Protein AF-A0A0M4FFK5-F1 (afdb_monomer_lite)

pLDDT: mean 81.31, std 15.62, range [36.91, 95.44]

Sequence (72 aa):
MKQKITISHWEETCEDDSCFEYGTSISLNGKELIREASIKTAIETLVKELGIEAEIEEICEELKCITYKKNK

Foldseek 3Di:
DDKDKDKDKDWDQPPVSQFIFIQIWIDIPNHTQDTDSQPQVRVVSVCVVVVHDDDDDDDDPPPPSPGDGDDD

Radius of gyration: 14.25 Å; chains: 1; bounding box: 30×24×40 Å

Organism: NCBI:txid1441095

Structure (mmCIF, N/CA/C/O backbone):
data_AF-A0A0M4FFK5-F1
#
_entry.id   AF-A0A0M4FFK5-F1
#
loop_
_atom_site.group_PDB
_atom_site.id
_atom_site.type_symbol
_atom_site.label_atom_id
_atom_site.label_alt_id
_atom_site.label_comp_id
_atom_site.label_asym_id
_atom_site.label_entity_id
_atom_site.label_seq_id
_atom_site.pdbx_PDB_ins_code
_atom_site.Cartn_x
_atom_site.Cartn_y
_atom_site.Cartn_z
_atom_site.occupancy
_atom_site.B_iso_or_equiv
_atom_site.auth_seq_id
_atom_site.auth_comp_id
_atom_site.auth_asym_id
_atom_site.auth_atom_id
_atom_site.pdbx_PDB_model_num
ATOM 1 N N . MET A 1 1 ? -11.225 -7.557 16.610 1.00 78.56 1 MET A N 1
ATOM 2 C CA . MET A 1 1 ? -10.895 -8.597 15.607 1.00 78.56 1 MET A CA 1
ATOM 3 C C . MET A 1 1 ? -9.480 -8.335 15.113 1.00 78.56 1 MET A C 1
ATOM 5 O O . MET A 1 1 ? -9.165 -7.173 14.893 1.00 78.56 1 MET A O 1
ATOM 9 N N . LYS A 1 2 ? -8.610 -9.348 15.005 1.00 87.12 2 LYS A N 1
ATOM 10 C CA . LYS A 1 2 ? -7.246 -9.148 14.488 1.00 87.12 2 LYS A CA 1
ATOM 11 C C . LYS A 1 2 ? -7.295 -9.133 12.961 1.00 87.12 2 LYS A C 1
ATOM 13 O O . LYS A 1 2 ? -7.770 -10.096 12.371 1.00 87.12 2 LYS A O 1
ATOM 18 N N . GLN A 1 3 ? -6.818 -8.054 12.353 1.00 92.19 3 GLN A N 1
ATOM 19 C CA . GLN A 1 3 ? -6.707 -7.930 10.902 1.00 92.19 3 GLN A CA 1
ATOM 20 C C . GLN A 1 3 ? -5.384 -8.546 10.433 1.00 92.19 3 GLN A C 1
ATOM 22 O O . GLN A 1 3 ? -4.362 -8.394 11.109 1.00 92.19 3 GLN A O 1
ATOM 27 N N . LYS A 1 4 ? -5.387 -9.246 9.295 1.00 94.69 4 LYS A N 1
ATOM 28 C CA . LYS A 1 4 ? -4.158 -9.710 8.640 1.00 94.69 4 LYS A CA 1
ATOM 29 C C . LYS A 1 4 ? -3.830 -8.770 7.489 1.00 94.69 4 LYS A C 1
ATOM 31 O O . LYS A 1 4 ? -4.512 -8.789 6.470 1.00 94.69 4 LYS A O 1
ATOM 36 N N . ILE A 1 5 ? -2.767 -7.996 7.654 1.00 94.56 5 ILE A N 1
ATOM 37 C CA . ILE A 1 5 ? -2.237 -7.095 6.631 1.00 94.56 5 ILE A CA 1
ATOM 38 C C . ILE A 1 5 ? -1.025 -7.786 6.009 1.00 94.56 5 ILE A C 1
ATOM 40 O O . ILE A 1 5 ? -0.177 -8.317 6.724 1.00 94.56 5 ILE A O 1
ATOM 44 N N . THR A 1 6 ? -0.971 -7.852 4.686 1.00 94.94 6 THR A N 1
ATOM 45 C CA . THR A 1 6 ? 0.172 -8.378 3.932 1.00 94.94 6 THR A CA 1
ATOM 46 C C . THR A 1 6 ? 0.658 -7.287 2.998 1.00 94.94 6 THR A C 1
ATOM 48 O O . THR A 1 6 ? -0.135 -6.757 2.226 1.00 94.94 6 THR A O 1
ATOM 51 N N . ILE A 1 7 ? 1.938 -6.947 3.111 1.00 91.12 7 ILE A N 1
ATOM 52 C CA . ILE A 1 7 ? 2.619 -5.970 2.266 1.00 91.12 7 ILE A CA 1
ATOM 53 C C . ILE A 1 7 ? 3.565 -6.767 1.373 1.00 91.12 7 ILE A C 1
ATOM 55 O O . ILE A 1 7 ? 4.344 -7.584 1.868 1.00 91.12 7 ILE A O 1
ATOM 59 N N . SER A 1 8 ? 3.459 -6.576 0.066 1.00 90.38 8 SER A N 1
ATOM 60 C CA . SER A 1 8 ? 4.301 -7.235 -0.929 1.00 90.38 8 SER A CA 1
ATOM 61 C C . SER A 1 8 ? 4.935 -6.184 -1.819 1.00 90.38 8 SER A C 1
ATOM 63 O O . SER A 1 8 ? 4.277 -5.221 -2.193 1.00 90.38 8 SER A O 1
ATOM 65 N N . HIS A 1 9 ? 6.201 -6.378 -2.164 1.00 87.94 9 HIS A N 1
ATOM 66 C CA . HIS A 1 9 ? 6.891 -5.529 -3.125 1.00 87.94 9 HIS A CA 1
ATOM 67 C C . HIS A 1 9 ? 6.873 -6.210 -4.485 1.00 87.94 9 HIS A C 1
ATOM 69 O O . HIS A 1 9 ? 6.986 -7.435 -4.569 1.00 87.94 9 HIS A O 1
ATOM 75 N N . TRP A 1 10 ? 6.700 -5.419 -5.533 1.00 87.31 10 TRP A N 1
ATOM 76 C CA . TRP A 1 10 ? 6.752 -5.890 -6.907 1.00 87.31 10 TRP A CA 1
ATOM 77 C C . TRP A 1 10 ? 7.696 -5.006 -7.702 1.00 87.31 10 TRP A C 1
ATOM 79 O O . TRP A 1 10 ? 7.862 -3.824 -7.406 1.00 87.31 10 TRP A O 1
ATOM 89 N N . GLU A 1 11 ? 8.295 -5.616 -8.710 1.00 86.81 11 GLU A N 1
ATOM 90 C CA . GLU A 1 11 ? 9.140 -4.969 -9.697 1.00 86.81 11 GLU A CA 1
ATOM 91 C C . GLU A 1 11 ? 8.653 -5.438 -11.066 1.00 86.81 11 GLU A C 1
ATOM 93 O O . GLU A 1 11 ? 8.299 -6.609 -11.237 1.00 86.81 11 GLU A O 1
ATOM 98 N N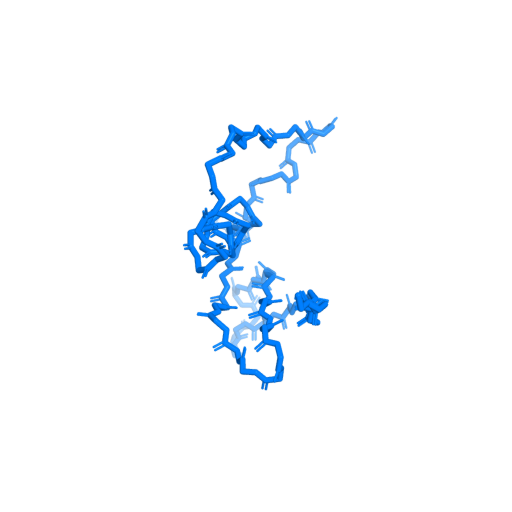 . GLU A 1 12 ? 8.577 -4.521 -12.018 1.00 82.62 12 GLU A N 1
ATOM 99 C CA . GLU A 1 12 ? 8.103 -4.780 -13.370 1.00 82.62 12 GLU A CA 1
ATOM 100 C C . GLU A 1 12 ? 9.025 -4.077 -14.363 1.00 82.62 12 GLU A C 1
ATOM 102 O O . GLU A 1 12 ? 9.249 -2.868 -14.292 1.00 82.62 12 GLU A O 1
ATOM 107 N N . THR A 1 13 ? 9.580 -4.852 -15.289 1.00 83.44 13 THR A N 1
ATOM 108 C CA . THR A 1 13 ? 10.356 -4.327 -16.412 1.00 83.44 13 THR A CA 1
ATOM 109 C C . THR A 1 13 ? 9.461 -4.347 -17.644 1.00 83.44 13 THR A C 1
ATOM 111 O O . THR A 1 13 ? 8.903 -5.396 -17.970 1.00 83.44 13 THR A O 1
ATOM 114 N N . CYS A 1 14 ? 9.311 -3.203 -18.319 1.00 78.56 14 CYS A N 1
ATOM 115 C CA . CYS A 1 14 ? 8.564 -3.135 -19.578 1.00 78.56 14 CYS A CA 1
ATOM 116 C C . CYS A 1 14 ? 9.184 -4.067 -20.634 1.00 78.56 14 CYS A C 1
ATOM 118 O O . CYS A 1 14 ? 10.396 -4.269 -20.630 1.00 78.56 14 CYS A O 1
ATOM 120 N N . GLU A 1 15 ? 8.375 -4.557 -21.584 1.00 75.56 15 GLU A N 1
ATOM 121 C CA . GLU A 1 15 ? 8.794 -5.516 -22.630 1.00 75.56 15 GLU A CA 1
ATOM 122 C C . GLU A 1 15 ? 10.055 -5.093 -23.416 1.00 75.56 15 GLU A C 1
ATOM 124 O O . GLU A 1 15 ? 10.812 -5.952 -23.857 1.00 75.56 15 GLU A O 1
ATOM 129 N N . ASP A 1 16 ? 10.313 -3.786 -23.536 1.00 79.25 16 ASP A N 1
ATOM 130 C CA . ASP A 1 16 ? 11.458 -3.222 -24.266 1.00 79.25 16 ASP A CA 1
ATOM 131 C C . ASP A 1 16 ? 12.661 -2.839 -23.371 1.00 79.25 16 ASP A C 1
ATOM 133 O O . ASP A 1 16 ? 13.515 -2.060 -23.797 1.00 79.25 16 ASP A O 1
ATOM 137 N N . ASP A 1 17 ? 12.699 -3.264 -22.099 1.00 73.06 17 ASP A N 1
ATOM 138 C CA . ASP A 1 17 ? 13.666 -2.818 -21.066 1.00 73.06 17 ASP A CA 1
ATOM 139 C C . ASP A 1 17 ? 13.738 -1.283 -20.881 1.00 73.06 17 ASP A C 1
ATOM 141 O O . ASP A 1 17 ? 14.628 -0.726 -20.223 1.00 73.06 17 ASP A O 1
ATOM 145 N N . SER A 1 18 ? 12.767 -0.577 -21.461 1.00 73.62 18 SER A N 1
ATOM 146 C CA . SER A 1 18 ? 12.691 0.879 -21.540 1.00 73.62 18 SER A CA 1
ATOM 147 C C . SER A 1 18 ? 12.200 1.507 -20.239 1.00 73.62 18 SER A C 1
ATOM 149 O O . SER A 1 18 ? 12.445 2.688 -19.985 1.00 73.62 18 SER A O 1
ATOM 151 N N . CYS A 1 19 ? 11.550 0.713 -19.390 1.00 71.19 19 CYS A N 1
ATOM 152 C CA . CYS A 1 19 ? 11.069 1.124 -18.085 1.00 71.19 19 CYS A CA 1
ATOM 153 C C . CYS A 1 19 ? 11.384 0.057 -17.033 1.00 71.19 19 CYS A C 1
ATOM 155 O O . CYS A 1 19 ? 11.403 -1.140 -17.321 1.00 71.19 19 CYS A O 1
ATOM 157 N N . PHE A 1 20 ? 11.619 0.520 -15.810 1.00 76.06 20 PHE A N 1
ATOM 158 C CA . PHE A 1 20 ? 11.648 -0.309 -14.616 1.00 76.06 20 PHE A CA 1
ATOM 159 C C . PHE A 1 20 ? 10.749 0.372 -13.594 1.00 76.06 20 PHE A C 1
ATOM 161 O O . PHE A 1 20 ? 11.010 1.519 -13.224 1.00 76.06 20 PHE A O 1
ATOM 168 N N . GLU A 1 21 ? 9.694 -0.311 -13.177 1.00 77.19 21 GLU A N 1
ATOM 169 C CA . GLU A 1 21 ? 8.781 0.141 -12.139 1.00 77.19 21 GLU A CA 1
ATOM 170 C C . GLU A 1 21 ? 8.927 -0.749 -10.909 1.00 77.19 21 GLU A C 1
ATOM 172 O O . GLU A 1 21 ? 9.127 -1.956 -11.012 1.00 77.19 21 GLU A O 1
ATOM 177 N N . TYR A 1 22 ? 8.820 -0.148 -9.731 1.00 82.75 22 TYR A N 1
ATOM 178 C CA . TYR A 1 22 ? 8.709 -0.873 -8.476 1.00 82.75 22 TYR A CA 1
ATOM 179 C C . TYR A 1 22 ? 7.562 -0.283 -7.675 1.00 82.75 22 TYR A C 1
ATOM 181 O O . TYR A 1 22 ? 7.236 0.902 -7.800 1.00 82.75 22 TYR A O 1
ATOM 189 N N . GLY A 1 23 ? 6.970 -1.100 -6.820 1.00 85.69 23 GLY A N 1
ATOM 190 C CA . GLY A 1 23 ? 5.885 -0.641 -5.983 1.00 85.69 23 GLY A CA 1
ATOM 191 C C . GLY A 1 23 ? 5.518 -1.604 -4.881 1.00 85.69 23 GLY A C 1
ATOM 192 O O . GLY A 1 23 ? 6.239 -2.547 -4.551 1.00 85.69 23 GLY A O 1
ATOM 193 N N . THR A 1 24 ? 4.377 -1.311 -4.274 1.00 89.00 24 THR A N 1
ATOM 194 C CA . THR A 1 24 ? 3.842 -2.032 -3.133 1.00 89.00 24 THR A CA 1
ATOM 195 C C . THR A 1 24 ? 2.407 -2.466 -3.406 1.00 89.00 24 THR A C 1
ATOM 197 O O . THR A 1 24 ? 1.567 -1.686 -3.850 1.00 89.00 24 THR A O 1
ATOM 200 N N . SER A 1 25 ? 2.122 -3.732 -3.122 1.00 91.62 25 SER A N 1
ATOM 201 C CA . SER A 1 25 ? 0.769 -4.266 -3.015 1.00 91.62 25 SER A CA 1
ATOM 202 C C . SER A 1 25 ? 0.410 -4.458 -1.548 1.00 91.62 25 SER A C 1
ATOM 204 O O . SER A 1 25 ? 1.214 -4.974 -0.766 1.00 91.62 25 SER A O 1
ATOM 206 N N . ILE A 1 26 ? -0.816 -4.096 -1.174 1.00 94.44 26 ILE A N 1
ATOM 207 C CA . ILE A 1 26 ? -1.363 -4.364 0.159 1.00 94.44 26 ILE A CA 1
ATOM 208 C C . ILE A 1 26 ? -2.583 -5.264 0.033 1.00 94.44 26 ILE A C 1
ATOM 210 O O . ILE A 1 26 ? -3.519 -4.975 -0.708 1.00 94.44 26 ILE A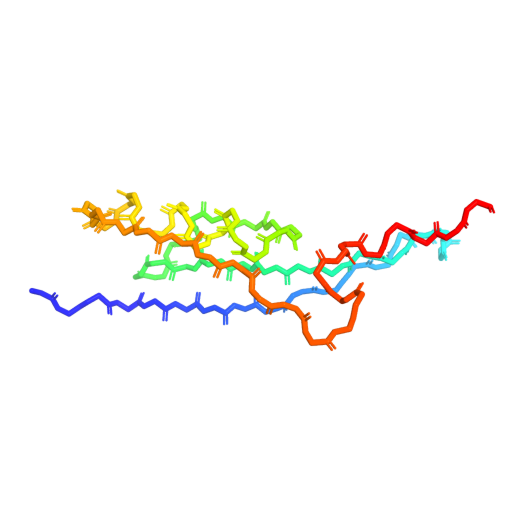 O 1
ATOM 214 N N . SER A 1 27 ? -2.591 -6.341 0.814 1.00 95.44 27 SER A N 1
ATOM 215 C CA . SER A 1 27 ? -3.741 -7.226 0.983 1.00 95.44 27 SER A CA 1
ATOM 216 C C . SER A 1 27 ? -4.243 -7.218 2.423 1.00 95.44 27 SER A C 1
ATOM 218 O O . SER A 1 27 ? -3.457 -7.343 3.366 1.00 95.44 27 SER A O 1
ATOM 220 N N . LEU A 1 28 ? -5.563 -7.142 2.593 1.00 94.62 28 LEU A N 1
ATOM 221 C CA . LEU A 1 28 ? -6.251 -7.229 3.880 1.00 94.62 28 LEU A CA 1
ATOM 222 C C . LEU A 1 28 ? -7.080 -8.512 3.922 1.00 94.62 28 LEU A C 1
ATOM 224 O O . LEU A 1 28 ? -7.961 -8.735 3.096 1.00 94.62 28 LEU A O 1
ATOM 228 N N . ASN A 1 29 ? -6.777 -9.387 4.880 1.00 94.50 29 ASN A N 1
ATOM 229 C CA . ASN A 1 29 ? -7.434 -10.687 5.060 1.00 94.50 29 ASN A CA 1
ATOM 230 C C . ASN A 1 29 ? -7.464 -11.554 3.786 1.00 94.50 29 ASN A C 1
ATOM 232 O O . ASN A 1 29 ? -8.406 -12.308 3.560 1.00 94.50 29 ASN A O 1
ATOM 236 N N . GLY A 1 30 ? -6.415 -11.460 2.962 1.00 93.31 30 GLY A N 1
ATOM 237 C CA . GLY A 1 30 ? -6.274 -12.232 1.723 1.00 93.31 30 GLY A CA 1
ATOM 238 C C . GLY A 1 30 ? -6.932 -11.610 0.489 1.00 93.31 30 GLY A C 1
ATOM 239 O O . GLY A 1 30 ? -6.822 -12.189 -0.586 1.00 93.31 30 GLY A O 1
ATOM 240 N N . LYS A 1 31 ? -7.574 -10.442 0.612 1.00 93.38 31 LYS A N 1
ATOM 241 C CA . LYS A 1 31 ? -8.060 -9.654 -0.525 1.00 93.38 31 LYS A CA 1
ATOM 242 C C . LYS A 1 31 ? -7.062 -8.542 -0.838 1.00 93.38 31 LYS A C 1
ATOM 244 O O . LYS A 1 31 ? -6.743 -7.759 0.056 1.00 93.38 31 LYS A O 1
ATOM 249 N N . GLU A 1 32 ? -6.597 -8.459 -2.083 1.00 94.12 32 GLU A N 1
ATOM 250 C CA . GLU A 1 32 ? -5.790 -7.322 -2.538 1.00 94.12 32 GLU A CA 1
ATOM 251 C C . GLU A 1 32 ? -6.638 -6.044 -2.495 1.00 94.12 32 GLU A C 1
ATOM 253 O O . GLU A 1 32 ? -7.757 -6.008 -3.012 1.00 94.12 32 GLU A O 1
ATOM 258 N N . LEU A 1 33 ? -6.126 -5.021 -1.811 1.00 93.00 33 LEU A N 1
ATOM 259 C CA . LEU A 1 33 ? -6.752 -3.704 -1.717 1.00 93.00 33 LEU A CA 1
ATOM 260 C C . LEU A 1 33 ? -6.211 -2.762 -2.788 1.00 93.00 33 LEU A C 1
ATOM 262 O O . LEU A 1 33 ? -6.974 -2.009 -3.385 1.00 93.00 33 LEU A O 1
ATOM 266 N N . ILE A 1 34 ? -4.894 -2.785 -2.991 1.00 93.00 34 ILE A N 1
ATOM 267 C CA . ILE A 1 34 ? -4.197 -1.862 -3.879 1.00 93.00 34 ILE A CA 1
ATOM 268 C C . ILE A 1 34 ? -2.860 -2.455 -4.323 1.00 93.00 34 ILE A C 1
ATOM 270 O O . ILE A 1 34 ? -2.199 -3.140 -3.540 1.00 93.00 34 ILE A O 1
ATOM 274 N N . ARG A 1 35 ? -2.475 -2.144 -5.563 1.00 91.06 35 ARG A N 1
ATOM 275 C CA . ARG A 1 35 ? -1.151 -2.345 -6.158 1.00 91.06 35 ARG A CA 1
ATOM 276 C C . ARG A 1 35 ? -0.708 -1.001 -6.737 1.00 91.06 35 ARG A C 1
ATOM 278 O O . ARG A 1 35 ? -1.283 -0.568 -7.727 1.00 91.06 35 ARG A O 1
ATOM 285 N N . GLU A 1 36 ? 0.258 -0.335 -6.108 1.00 86.25 36 GLU A N 1
ATOM 286 C CA . GLU A 1 36 ? 0.631 1.050 -6.436 1.00 86.25 36 GLU A CA 1
ATOM 287 C C . GLU A 1 36 ? 2.134 1.281 -6.256 1.00 86.25 36 GLU A C 1
ATOM 289 O O . GLU A 1 36 ? 2.767 0.668 -5.396 1.00 86.25 36 GLU A O 1
ATOM 294 N N . ALA A 1 37 ? 2.720 2.165 -7.062 1.00 82.31 37 ALA A N 1
ATOM 295 C CA . ALA A 1 37 ? 4.145 2.476 -6.977 1.00 82.31 37 ALA A CA 1
ATOM 296 C C . ALA A 1 37 ? 4.474 3.322 -5.729 1.00 82.31 37 ALA A C 1
ATOM 298 O O . ALA A 1 37 ? 5.541 3.192 -5.129 1.00 82.31 37 ALA A O 1
ATOM 299 N N . SER A 1 38 ? 3.522 4.151 -5.288 1.00 83.38 38 SER A N 1
ATOM 300 C CA . SER A 1 38 ? 3.620 4.943 -4.059 1.00 83.38 38 SER A CA 1
ATOM 301 C C . SER A 1 38 ? 3.267 4.131 -2.807 1.00 83.38 38 SER A C 1
ATOM 303 O O . SER A 1 38 ? 2.122 3.713 -2.608 1.00 83.38 38 SER A O 1
ATOM 305 N N . ILE A 1 39 ? 4.242 3.988 -1.903 1.00 83.19 39 ILE A N 1
ATOM 306 C CA . ILE A 1 39 ? 4.050 3.372 -0.581 1.00 83.19 39 ILE A CA 1
ATOM 307 C C . ILE A 1 39 ? 3.051 4.185 0.245 1.00 83.19 39 ILE A 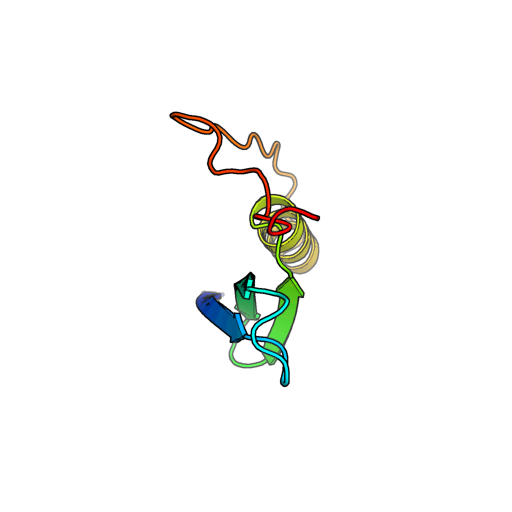C 1
ATOM 309 O O . ILE A 1 39 ? 2.155 3.610 0.867 1.00 83.19 39 ILE A O 1
ATOM 313 N N . LYS A 1 40 ? 3.166 5.518 0.225 1.00 87.88 40 LYS A N 1
ATOM 314 C CA . LYS A 1 40 ? 2.259 6.407 0.953 1.00 87.88 40 LYS A CA 1
ATOM 315 C C . LYS A 1 40 ? 0.801 6.182 0.554 1.00 87.88 40 LYS A C 1
ATOM 317 O O . LYS A 1 40 ? -0.024 5.923 1.426 1.00 87.88 40 LYS A O 1
ATOM 322 N N . THR A 1 41 ? 0.490 6.194 -0.743 1.00 88.25 41 THR A N 1
ATOM 323 C CA . THR A 1 41 ? -0.881 5.963 -1.233 1.00 88.25 41 THR A CA 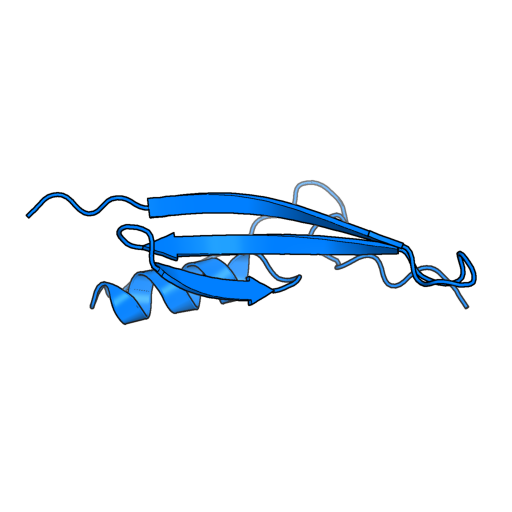1
ATOM 324 C C . THR A 1 41 ? -1.399 4.572 -0.863 1.00 88.25 41 THR A C 1
ATOM 326 O O . THR A 1 41 ? -2.577 4.410 -0.519 1.00 88.25 41 THR A O 1
ATOM 329 N N . ALA A 1 42 ? -0.526 3.560 -0.872 1.00 87.88 42 ALA A N 1
ATOM 330 C CA . ALA A 1 42 ? -0.892 2.224 -0.424 1.00 87.88 42 ALA A CA 1
ATOM 331 C C . ALA A 1 42 ? -1.300 2.222 1.065 1.00 87.88 42 ALA A C 1
ATOM 333 O O . ALA A 1 42 ? -2.364 1.703 1.415 1.00 87.88 42 ALA A O 1
ATOM 334 N N . ILE A 1 43 ? -0.510 2.857 1.940 1.00 90.38 43 ILE A N 1
ATOM 335 C CA . ILE A 1 43 ? -0.806 2.954 3.380 1.00 90.38 43 ILE A CA 1
ATOM 336 C C . ILE A 1 43 ? -2.061 3.798 3.643 1.00 90.38 43 ILE A C 1
ATOM 338 O O . ILE A 1 43 ? -2.895 3.393 4.452 1.00 90.38 43 ILE A O 1
ATOM 342 N N . GLU A 1 44 ? -2.247 4.921 2.945 1.00 92.25 44 GLU A N 1
ATOM 343 C CA . GLU A 1 44 ? -3.460 5.752 3.035 1.00 92.25 44 GLU A CA 1
ATOM 344 C C . GLU A 1 44 ? -4.727 4.942 2.717 1.00 92.25 44 GLU A C 1
ATOM 346 O O . GLU A 1 44 ? -5.736 5.028 3.423 1.00 92.25 44 GLU A O 1
ATOM 351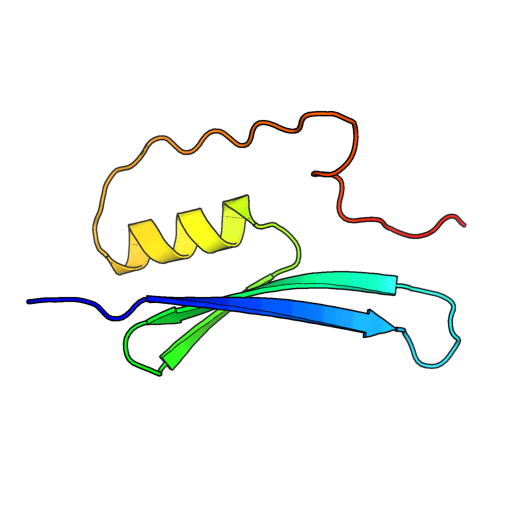 N N . THR A 1 45 ? -4.662 4.088 1.693 1.00 91.38 45 THR A N 1
ATOM 352 C CA . THR A 1 45 ? -5.766 3.190 1.325 1.00 91.38 45 THR A CA 1
ATOM 353 C C . THR A 1 45 ? -6.044 2.168 2.425 1.00 91.38 45 THR A C 1
ATOM 355 O O . THR A 1 45 ? -7.200 1.933 2.780 1.00 91.38 45 THR A O 1
ATOM 358 N N . LEU A 1 46 ? -4.991 1.594 3.010 1.00 92.81 46 LEU A N 1
ATOM 359 C CA . LEU A 1 46 ? -5.106 0.637 4.106 1.00 92.81 46 LEU A CA 1
ATOM 360 C C . LEU A 1 46 ? -5.757 1.255 5.352 1.00 92.81 46 LEU A C 1
ATOM 362 O O . LEU A 1 46 ? -6.675 0.655 5.907 1.00 92.81 46 LEU A O 1
ATOM 366 N N . VAL A 1 47 ? -5.310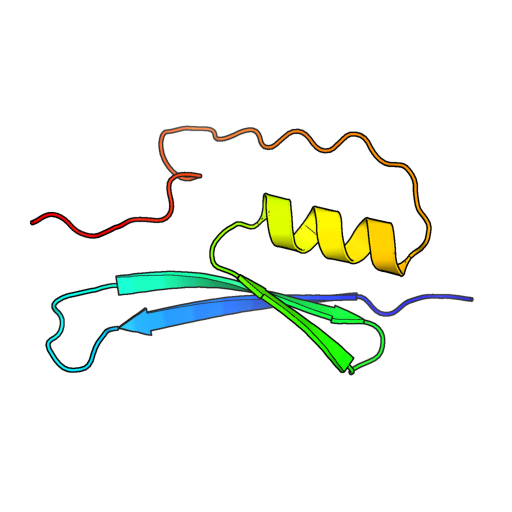 2.432 5.806 1.00 93.94 47 VAL A N 1
ATOM 367 C CA . VAL A 1 47 ? -5.881 3.061 7.014 1.00 93.94 47 VAL A CA 1
ATOM 368 C C . VAL A 1 47 ? -7.337 3.470 6.797 1.00 93.94 47 VAL A C 1
ATOM 370 O O . VAL A 1 47 ? -8.159 3.275 7.692 1.00 93.94 47 VAL A O 1
ATOM 373 N N . LYS A 1 48 ? -7.685 3.920 5.583 1.00 92.56 48 LYS A N 1
ATOM 374 C CA . LYS A 1 48 ? -9.066 4.220 5.196 1.00 92.56 48 LYS A CA 1
ATOM 375 C C . LYS A 1 48 ? -9.952 2.974 5.228 1.00 92.56 48 LYS A C 1
ATOM 377 O O . LYS A 1 48 ? -11.042 3.033 5.791 1.00 92.56 48 LYS A O 1
ATOM 382 N N . GLU A 1 49 ? -9.485 1.849 4.682 1.00 93.06 49 GLU A N 1
ATOM 383 C CA . GLU A 1 49 ? -10.216 0.570 4.715 1.00 93.06 49 GLU A CA 1
ATOM 384 C C . GLU A 1 49 ? -10.415 0.066 6.154 1.00 93.06 49 GLU A C 1
ATOM 386 O O . GLU A 1 49 ? -11.433 -0.540 6.486 1.00 93.06 49 GLU A O 1
ATOM 391 N N . LEU A 1 50 ? -9.456 0.349 7.036 1.00 92.19 50 LEU A N 1
ATOM 392 C CA . LEU A 1 50 ? -9.532 0.003 8.453 1.00 92.19 50 LEU A CA 1
ATOM 393 C C . LEU A 1 50 ? -10.374 0.983 9.288 1.00 92.19 50 LEU A C 1
ATOM 395 O O . LEU A 1 50 ? -10.608 0.705 10.465 1.00 92.19 50 LEU A O 1
ATOM 399 N N . GLY A 1 51 ? -10.828 2.102 8.714 1.00 94.06 51 GLY A N 1
ATOM 400 C CA . GLY A 1 51 ? -11.545 3.153 9.441 1.00 94.06 51 GLY A CA 1
ATOM 401 C C . GLY A 1 51 ? -10.681 3.856 10.493 1.00 94.06 51 GLY A C 1
ATOM 402 O O . GLY A 1 51 ? -11.192 4.252 11.539 1.00 94.06 51 GLY A O 1
ATOM 403 N N . ILE A 1 52 ? -9.372 3.956 10.248 1.00 93.25 52 ILE A N 1
ATOM 404 C CA . ILE A 1 52 ? -8.398 4.591 11.139 1.00 93.25 52 ILE A CA 1
ATOM 405 C C . ILE A 1 52 ? -8.083 5.989 10.604 1.00 93.25 52 ILE A C 1
ATOM 407 O O . ILE A 1 52 ? -7.682 6.141 9.452 1.00 93.25 52 ILE A O 1
ATOM 411 N N . GLU A 1 53 ? -8.209 7.002 11.458 1.00 92.38 53 GLU A N 1
ATOM 412 C CA . GLU A 1 53 ? -7.662 8.331 11.188 1.00 92.38 53 GLU A CA 1
ATOM 413 C C . GLU A 1 53 ? -6.176 8.344 11.559 1.00 92.38 53 GLU A C 1
ATOM 415 O O . GLU A 1 53 ? -5.811 8.114 12.713 1.00 92.38 53 GLU A O 1
ATOM 420 N N . ALA A 1 54 ? -5.315 8.569 10.568 1.00 91.50 54 ALA A N 1
ATOM 421 C CA . ALA A 1 54 ? -3.871 8.604 10.742 1.00 91.50 54 ALA A CA 1
ATOM 422 C C . ALA A 1 54 ? -3.264 9.751 9.931 1.00 91.50 54 ALA A C 1
ATOM 424 O O . ALA A 1 54 ? -3.612 9.952 8.767 1.00 91.50 54 ALA A O 1
ATOM 425 N N . GLU A 1 55 ? -2.327 10.472 10.541 1.00 91.88 55 GLU A N 1
ATOM 426 C CA . GLU A 1 55 ? -1.428 11.377 9.833 1.00 91.88 55 GLU A CA 1
ATOM 427 C C . GLU A 1 55 ? -0.250 10.557 9.294 1.00 91.88 55 GLU A C 1
ATOM 429 O O . GLU A 1 55 ? 0.436 9.873 10.056 1.00 91.88 55 GLU A O 1
ATOM 434 N N . ILE A 1 56 ? -0.063 10.564 7.971 1.00 88.56 56 ILE A N 1
ATOM 435 C CA . ILE A 1 56 ? 0.954 9.753 7.293 1.00 88.56 56 ILE A CA 1
ATOM 436 C C . ILE A 1 56 ? 2.009 10.678 6.688 1.00 88.56 56 ILE A C 1
ATOM 438 O O . ILE A 1 56 ? 1.767 11.375 5.695 1.00 88.56 56 ILE A O 1
ATOM 442 N N . GLU A 1 57 ? 3.200 10.632 7.274 1.00 87.94 57 GLU A N 1
ATOM 443 C CA . GLU A 1 57 ? 4.404 11.280 6.766 1.00 87.94 57 GLU A CA 1
ATOM 444 C C . GLU A 1 57 ? 5.331 10.231 6.139 1.00 87.94 57 GLU A C 1
ATOM 446 O O . GLU A 1 57 ? 5.592 9.178 6.721 1.00 87.94 57 GLU A O 1
ATOM 451 N N . GLU A 1 58 ? 5.820 10.514 4.933 1.00 83.31 58 GLU A N 1
ATOM 452 C CA . GLU A 1 58 ? 6.799 9.680 4.239 1.00 83.31 58 GLU A CA 1
ATOM 453 C C . GLU A 1 58 ? 8.168 10.362 4.338 1.00 83.31 58 GLU A C 1
ATOM 455 O O . GLU A 1 58 ? 8.370 11.441 3.782 1.00 83.31 58 GLU A O 1
ATOM 460 N N . ILE A 1 59 ? 9.095 9.746 5.078 1.00 82.19 59 ILE A N 1
ATOM 461 C CA . ILE A 1 59 ? 10.455 10.256 5.286 1.00 82.19 59 ILE A CA 1
ATOM 462 C C . ILE A 1 59 ? 11.427 9.407 4.470 1.00 82.19 59 ILE A C 1
ATOM 464 O O . ILE A 1 59 ? 11.461 8.183 4.588 1.00 82.19 59 ILE A O 1
ATOM 468 N N . CYS A 1 60 ? 12.235 10.072 3.652 1.00 73.19 60 CYS A N 1
ATOM 469 C CA . CYS A 1 60 ? 13.094 9.441 2.658 1.00 73.19 60 CYS A CA 1
ATOM 470 C C . CYS A 1 60 ? 14.540 9.824 2.939 1.00 73.19 60 CYS A C 1
ATOM 472 O O . CYS A 1 60 ? 14.893 10.993 2.800 1.00 73.19 60 CYS A O 1
ATOM 474 N N . GLU A 1 61 ? 15.386 8.859 3.298 1.00 60.56 61 GLU A N 1
ATOM 475 C CA . GLU A 1 61 ? 16.760 9.171 3.716 1.00 60.56 61 GLU A CA 1
ATOM 476 C C . GLU A 1 61 ? 17.694 9.630 2.586 1.00 60.56 61 GLU A C 1
ATOM 478 O O . GLU A 1 61 ? 18.773 10.104 2.890 1.00 60.56 61 GLU A O 1
ATOM 483 N N . GLU A 1 62 ? 17.300 9.566 1.310 1.00 53.94 62 GLU A N 1
ATOM 484 C CA . GLU A 1 62 ? 18.041 10.117 0.158 1.00 53.94 62 GLU A CA 1
ATOM 485 C C . GLU A 1 62 ? 17.271 9.755 -1.125 1.00 53.94 62 GLU A C 1
ATOM 487 O O . GLU A 1 62 ? 17.254 8.582 -1.476 1.00 53.94 62 GLU A O 1
ATOM 492 N N . LEU A 1 63 ? 16.610 10.706 -1.812 1.00 53.28 63 LEU A N 1
ATOM 493 C CA . LEU A 1 63 ? 16.032 10.607 -3.184 1.00 53.28 63 LEU A CA 1
ATOM 494 C C . LEU A 1 63 ? 15.163 9.367 -3.567 1.00 53.28 63 LEU A C 1
ATOM 496 O O . LEU A 1 63 ? 14.697 9.289 -4.700 1.00 53.28 63 LEU A O 1
ATOM 500 N N . LYS A 1 64 ? 14.891 8.418 -2.662 1.00 54.16 64 LYS A N 1
ATOM 501 C CA . LYS A 1 64 ? 14.359 7.068 -2.958 1.00 54.16 64 LYS A CA 1
ATOM 502 C C . LYS A 1 64 ? 12.848 6.888 -2.781 1.00 54.16 64 LYS A C 1
ATOM 504 O O . LYS A 1 64 ? 12.333 5.823 -3.102 1.00 54.16 64 LYS A O 1
ATOM 509 N N . CYS A 1 65 ? 12.127 7.912 -2.326 1.00 54.22 65 CYS A N 1
ATOM 510 C CA . CYS A 1 65 ? 10.657 7.924 -2.435 1.00 54.22 65 CYS A CA 1
ATOM 511 C C . CYS A 1 65 ? 10.175 8.417 -3.799 1.00 54.22 65 CYS A C 1
ATOM 513 O O . CYS A 1 65 ? 8.979 8.495 -4.064 1.00 54.22 65 CYS A O 1
ATOM 515 N N . ILE A 1 66 ? 11.110 8.769 -4.680 1.00 53.88 66 ILE A N 1
ATOM 516 C CA . ILE A 1 66 ? 10.801 9.041 -6.068 1.00 53.88 66 ILE A CA 1
ATOM 517 C C . ILE A 1 66 ? 10.694 7.675 -6.736 1.00 53.88 66 ILE A C 1
ATOM 519 O O . ILE A 1 66 ? 11.706 7.018 -6.962 1.00 53.88 66 ILE A O 1
ATOM 523 N N . THR A 1 67 ? 9.466 7.261 -7.052 1.00 53.06 67 THR A N 1
ATOM 524 C CA . THR A 1 67 ? 9.186 6.262 -8.089 1.00 53.06 67 THR A CA 1
ATOM 525 C C . THR A 1 67 ? 10.129 6.519 -9.261 1.00 53.06 67 THR A C 1
ATOM 527 O O . THR A 1 67 ? 9.996 7.540 -9.944 1.00 53.06 67 THR A O 1
ATOM 530 N N . TYR A 1 68 ? 11.132 5.661 -9.439 1.00 48.50 68 TYR A N 1
ATOM 531 C CA . TYR A 1 68 ? 12.138 5.793 -10.486 1.00 48.50 68 TYR A CA 1
ATOM 532 C C . TYR A 1 68 ? 11.444 5.679 -11.851 1.00 48.50 68 TYR A C 1
ATOM 534 O O . TYR A 1 68 ? 11.349 4.602 -12.424 1.00 48.50 68 TYR A O 1
ATOM 542 N N . LYS A 1 69 ? 10.988 6.800 -12.420 1.00 44.47 69 LYS A N 1
ATOM 543 C CA . LYS A 1 69 ? 10.808 6.907 -13.869 1.00 44.47 69 LYS A CA 1
ATOM 544 C C . LYS A 1 69 ? 12.205 6.925 -14.466 1.00 44.47 69 LYS A C 1
ATOM 546 O O . LYS A 1 69 ? 12.916 7.923 -14.345 1.00 44.47 69 LYS A O 1
ATOM 551 N N . LYS A 1 70 ? 12.631 5.800 -15.040 1.00 42.78 70 LYS A N 1
ATOM 552 C CA . LYS A 1 70 ? 13.936 5.708 -15.694 1.00 42.78 70 LYS A CA 1
ATOM 553 C C . LYS A 1 70 ? 14.018 6.743 -16.823 1.00 42.78 70 LYS A C 1
ATOM 555 O O . LYS A 1 70 ? 13.048 6.989 -17.538 1.00 42.78 70 LYS A O 1
ATOM 560 N N . ASN A 1 71 ? 15.184 7.378 -16.871 1.00 40.31 71 ASN A N 1
ATOM 561 C CA . ASN A 1 71 ? 15.555 8.519 -17.698 1.00 40.31 71 ASN A CA 1
ATOM 562 C C . ASN A 1 71 ? 15.147 8.363 -19.167 1.00 40.31 71 ASN A C 1
ATOM 564 O O . ASN A 1 71 ? 15.378 7.316 -19.769 1.00 40.31 71 ASN A O 1
ATOM 568 N N . LYS A 1 72 ? 14.598 9.445 -19.722 1.00 36.91 72 LYS A N 1
ATOM 569 C CA . LYS A 1 72 ? 14.516 9.649 -21.167 1.00 36.91 72 LYS A CA 1
ATOM 570 C C . LYS A 1 72 ? 15.898 9.949 -21.741 1.00 36.91 72 LYS A C 1
ATOM 572 O O . LYS A 1 72 ? 16.688 10.598 -21.016 1.00 36.91 72 LYS A O 1
#

Secondary structure (DSSP, 8-state):
----EEEEEEEEE-TTS--EEEEEEEEETTEEEEEES-HHHHHHHHHHHTT---------SSSTTS------